Protein AF-A0A1H4I1F1-F1 (afdb_monomer)

Solvent-accessible surface area (backbone atoms only — not comparable to full-atom values): 6611 Å² total; per-residue (Å²): 130,93,67,50,47,36,55,33,91,93,43,53,32,33,29,26,36,40,43,76,42,53,74,73,55,25,76,73,68,71,41,71,58,38,76,41,90,90,38,71,73,50,68,54,80,73,62,98,83,57,52,71,68,57,35,30,52,50,23,48,30,43,24,76,19,47,60,28,50,54,22,51,50,49,41,54,72,62,42,50,80,84,53,94,46,76,69,62,38,50,68,86,60,53,72,68,59,54,52,50,39,52,51,49,29,48,56,23,43,60,58,23,54,62,70,75,111

Foldseek 3Di:
DDWQWDADPVQLQWIFTKDQDDPVVCVVPVDRIDTDPVGTLDGQDDDPPDDPVVSSLVNHLCNVQVLLSVLVVLLCVLAPPVDPDNVVRCVPDDPVSNVVSVVSNVVSVVVSVVVND

Secondary structure (DSSP, 8-state):
---EEEEETTEEEEEEEEEEPPHHHHHHH--SEEEEEEEEEEE----SS--HHHHHHHHHHHHH-HHHHHHHHHHHHHS-TT-S-HHHHHTT--HHHHHHHHHHHHHHHHHHHGGG-

Radius of gyration: 16.87 Å; Cα contacts (8 Å, |Δi|>4): 139; chains: 1; bounding box: 48×29×38 Å

Structure (mmCIF, N/CA/C/O backbone):
data_AF-A0A1H4I1F1-F1
#
_entry.id   AF-A0A1H4I1F1-F1
#
loop_
_atom_site.group_PDB
_atom_site.id
_atom_site.type_symbol
_atom_site.label_atom_id
_atom_site.label_alt_id
_atom_site.label_comp_id
_atom_site.label_asym_id
_atom_site.label_entity_id
_atom_site.label_seq_id
_atom_site.pdbx_PDB_ins_code
_atom_site.Cartn_x
_atom_site.Cartn_y
_atom_site.Cartn_z
_atom_site.occupancy
_atom_site.B_iso_or_equiv
_atom_site.auth_seq_id
_atom_site.auth_comp_id
_atom_site.auth_asym_id
_atom_site.auth_atom_id
_atom_site.pdbx_PDB_model_num
ATOM 1 N N . MET A 1 1 ? -7.412 4.371 -10.820 1.00 49.28 1 MET A N 1
ATOM 2 C CA . MET A 1 1 ? -8.470 3.915 -9.893 1.00 49.28 1 MET A CA 1
ATOM 3 C C . MET A 1 1 ? -8.018 4.366 -8.514 1.00 49.28 1 MET A C 1
ATOM 5 O O . MET A 1 1 ? -6.940 3.947 -8.122 1.00 49.28 1 MET A O 1
ATOM 9 N N . ASN A 1 2 ? -8.732 5.278 -7.847 1.00 67.88 2 ASN A N 1
ATOM 10 C CA . ASN A 1 2 ? -8.312 5.761 -6.524 1.00 67.88 2 ASN A CA 1
ATOM 11 C C . ASN A 1 2 ? -8.571 4.650 -5.502 1.00 67.88 2 ASN A C 1
ATOM 13 O O . ASN A 1 2 ? -9.716 4.231 -5.329 1.00 67.88 2 ASN A O 1
ATOM 17 N N . ILE A 1 3 ? -7.508 4.126 -4.896 1.00 80.00 3 ILE A N 1
ATOM 18 C CA . ILE A 1 3 ? -7.590 3.149 -3.812 1.00 80.00 3 ILE A CA 1
ATOM 19 C C . ILE A 1 3 ? -7.435 3.880 -2.478 1.00 80.00 3 ILE A C 1
ATOM 21 O O . ILE A 1 3 ? -6.558 4.727 -2.336 1.00 80.00 3 ILE A O 1
ATOM 25 N N . THR A 1 4 ? -8.287 3.547 -1.514 1.00 87.44 4 THR A N 1
ATOM 26 C CA . THR A 1 4 ? -8.152 3.981 -0.120 1.00 87.44 4 THR A CA 1
ATOM 27 C C . THR A 1 4 ? -7.622 2.796 0.677 1.00 87.44 4 THR A C 1
ATOM 29 O O . THR A 1 4 ? -8.123 1.678 0.520 1.00 87.44 4 THR A O 1
ATOM 32 N N . LEU A 1 5 ? -6.593 3.021 1.488 1.00 89.75 5 LEU A N 1
ATOM 33 C CA . LEU A 1 5 ? -5.875 1.983 2.222 1.00 89.75 5 LEU A CA 1
ATOM 34 C C . LEU A 1 5 ? -5.906 2.271 3.724 1.00 89.75 5 LEU A C 1
ATOM 36 O O . LEU A 1 5 ? -6.024 3.419 4.144 1.00 89.75 5 LEU A O 1
ATOM 40 N N . CYS A 1 6 ? -5.771 1.223 4.527 1.00 90.06 6 CYS A N 1
ATOM 41 C CA . CYS A 1 6 ? -5.571 1.320 5.969 1.00 90.06 6 CYS A CA 1
ATOM 42 C C . CYS A 1 6 ? -4.644 0.208 6.462 1.00 90.06 6 CYS A C 1
ATOM 44 O O . CYS A 1 6 ? -4.439 -0.798 5.781 1.00 90.06 6 CYS A O 1
ATOM 46 N N . VAL A 1 7 ? -4.121 0.369 7.672 1.00 91.38 7 VAL A N 1
ATOM 47 C CA . VAL A 1 7 ? -3.367 -0.677 8.367 1.00 91.38 7 VAL A CA 1
ATOM 48 C C . VAL A 1 7 ? -4.336 -1.577 9.140 1.00 91.38 7 VAL A C 1
ATOM 50 O O . VAL A 1 7 ? -5.319 -1.101 9.707 1.00 91.38 7 VAL A O 1
ATOM 53 N N . ASN A 1 8 ? -4.082 -2.884 9.159 1.00 90.75 8 ASN A N 1
ATOM 54 C CA . ASN A 1 8 ? -4.872 -3.838 9.932 1.00 90.75 8 ASN A CA 1
ATOM 55 C C . ASN A 1 8 ? -4.636 -3.631 11.438 1.00 90.75 8 ASN A C 1
ATOM 57 O O . ASN A 1 8 ? -3.534 -3.844 11.941 1.00 90.75 8 ASN A O 1
ATOM 61 N N . ASN A 1 9 ? -5.694 -3.296 12.180 1.00 86.25 9 ASN A N 1
ATOM 62 C CA . ASN A 1 9 ? -5.624 -3.051 13.626 1.00 86.25 9 ASN A CA 1
ATOM 63 C C . ASN A 1 9 ? -5.100 -4.250 14.436 1.00 86.25 9 ASN A C 1
ATOM 65 O O . ASN A 1 9 ? -4.489 -4.064 15.484 1.00 86.25 9 ASN A O 1
ATOM 69 N N . ASN A 1 10 ? -5.331 -5.480 13.967 1.00 87.62 10 ASN A N 1
ATOM 70 C CA . ASN A 1 10 ? -4.880 -6.692 14.658 1.00 87.62 10 ASN A CA 1
ATOM 71 C C . ASN A 1 10 ? -3.446 -7.086 14.275 1.00 87.62 10 ASN A C 1
ATOM 73 O O . ASN A 1 10 ? -2.791 -7.832 15.002 1.00 87.62 10 ASN A O 1
ATOM 77 N N . LYS A 1 11 ? -2.972 -6.621 13.117 1.00 90.62 11 LYS A N 1
ATOM 78 C CA . LYS A 1 11 ? -1.657 -6.932 12.559 1.00 90.62 11 LYS A CA 1
ATOM 79 C C . LYS A 1 11 ? -1.097 -5.682 11.875 1.00 90.62 11 LYS A C 1
ATOM 81 O O . LYS A 1 11 ? -1.235 -5.545 10.661 1.00 90.62 11 LYS A O 1
ATOM 86 N N . PRO A 1 12 ? -0.452 -4.780 12.631 1.00 89.25 12 PRO A N 1
ATOM 87 C CA . PRO A 1 12 ? -0.116 -3.430 12.173 1.00 89.25 12 PRO A CA 1
ATOM 88 C C . PRO A 1 12 ? 0.997 -3.346 11.106 1.00 89.25 12 PRO A C 1
ATOM 90 O O . PRO A 1 12 ? 1.511 -2.270 10.828 1.00 89.25 12 PRO A O 1
ATOM 93 N N . THR A 1 13 ? 1.356 -4.468 10.482 1.00 90.31 13 THR A N 1
ATOM 94 C CA . THR A 1 13 ? 2.248 -4.569 9.315 1.00 90.31 13 THR A CA 1
ATOM 95 C C . THR A 1 13 ? 1.508 -4.980 8.035 1.00 90.31 13 THR A C 1
ATOM 97 O O . THR A 1 13 ? 2.096 -5.002 6.953 1.00 90.31 13 THR A O 1
ATOM 100 N N . GLU A 1 14 ? 0.221 -5.326 8.133 1.00 92.38 14 GLU A N 1
ATOM 101 C CA . GLU A 1 14 ? -0.635 -5.673 7.000 1.00 92.38 14 GLU A CA 1
ATOM 102 C C . GLU A 1 14 ? -1.429 -4.444 6.539 1.00 92.38 14 GLU A C 1
ATOM 104 O O . GLU A 1 14 ? -2.065 -3.756 7.340 1.00 92.38 14 GLU A O 1
ATOM 109 N N . ILE A 1 15 ? -1.426 -4.199 5.230 1.00 90.81 15 ILE A N 1
ATOM 110 C CA . ILE A 1 15 ? -2.156 -3.107 4.584 1.00 90.81 15 ILE A CA 1
ATOM 111 C C . ILE A 1 15 ? -3.387 -3.698 3.901 1.00 90.81 15 ILE A C 1
ATOM 113 O O . ILE A 1 15 ? -3.288 -4.647 3.118 1.00 90.81 15 ILE A O 1
ATOM 117 N N . GLN A 1 16 ? -4.551 -3.125 4.180 1.00 92.38 16 GLN A N 1
ATOM 118 C CA . GLN A 1 16 ? -5.843 -3.558 3.661 1.00 92.38 16 GLN A CA 1
ATOM 119 C C . GLN A 1 16 ? -6.491 -2.458 2.830 1.00 92.38 16 GL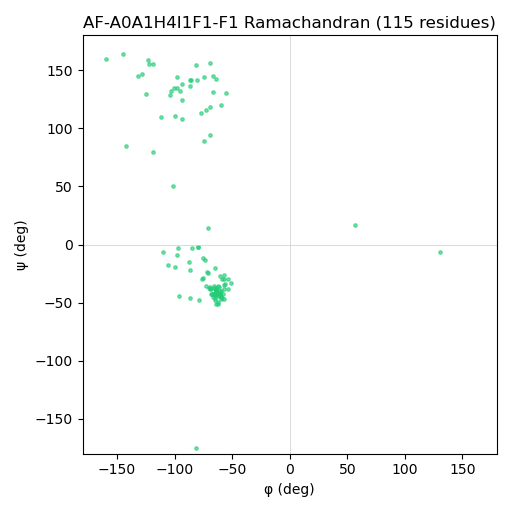N A C 1
ATOM 121 O O . GLN A 1 16 ? -6.229 -1.266 3.012 1.00 92.38 16 GLN A O 1
ATOM 126 N N . ARG A 1 17 ? -7.374 -2.862 1.919 1.00 90.88 17 ARG A N 1
ATOM 127 C CA . ARG A 1 17 ? -8.206 -1.918 1.182 1.00 90.88 17 ARG A CA 1
ATOM 128 C C . ARG A 1 17 ? -9.398 -1.493 2.036 1.00 90.88 17 ARG A C 1
ATOM 130 O O . ARG A 1 17 ? -10.040 -2.307 2.701 1.00 90.88 17 ARG A O 1
ATOM 137 N N . MET A 1 18 ? -9.736 -0.214 1.935 1.00 89.38 18 MET A N 1
ATOM 138 C CA . MET A 1 18 ? -10.999 0.317 2.421 1.00 89.38 18 MET A CA 1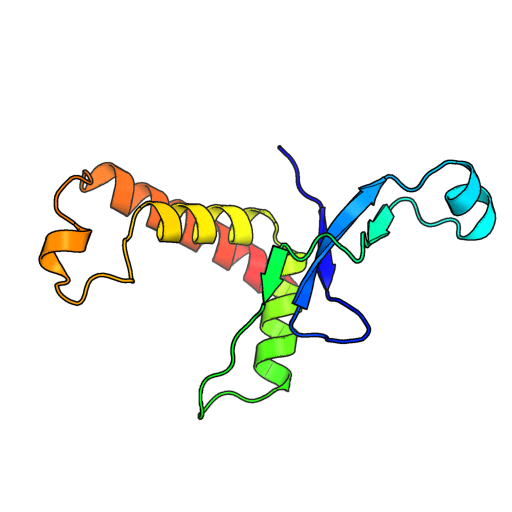
ATOM 139 C C . MET A 1 18 ? -12.006 0.438 1.279 1.00 89.38 18 MET A C 1
ATOM 141 O O . MET A 1 18 ? -11.661 0.766 0.137 1.00 89.38 18 MET A O 1
ATOM 145 N N . VAL A 1 19 ? -13.270 0.189 1.597 1.00 90.06 19 VAL A N 1
ATOM 146 C CA . VAL A 1 19 ? -14.399 0.421 0.693 1.00 90.06 19 VAL A CA 1
ATOM 147 C C . VAL A 1 19 ? -15.395 1.358 1.349 1.00 90.06 19 VAL A C 1
ATOM 149 O O . VAL A 1 19 ? -15.412 1.488 2.574 1.00 90.06 19 VAL A O 1
ATOM 152 N N . LEU A 1 20 ? -16.221 1.999 0.523 1.00 90.00 20 LEU A N 1
ATOM 153 C CA . LEU A 1 20 ? -17.354 2.769 1.015 1.00 90.00 20 LEU A CA 1
ATOM 154 C C . LEU A 1 20 ? -18.226 1.874 1.888 1.00 90.00 20 LEU A C 1
ATOM 156 O O . LEU A 1 20 ? -18.575 0.750 1.510 1.00 90.00 20 LEU A O 1
ATOM 160 N N . THR A 1 21 ? -18.545 2.375 3.069 1.00 90.19 21 THR A N 1
ATOM 161 C CA . THR A 1 21 ? -19.392 1.656 4.009 1.00 90.19 21 THR A CA 1
ATOM 162 C C . THR A 1 21 ? -20.805 1.546 3.443 1.00 90.19 21 THR A C 1
ATOM 164 O O . THR A 1 21 ? -21.290 2.457 2.768 1.00 90.19 21 THR A O 1
ATOM 167 N N . THR A 1 22 ? -21.491 0.432 3.705 1.00 88.62 22 THR A N 1
ATOM 168 C CA . THR A 1 22 ? -22.897 0.306 3.301 1.00 88.62 22 THR A CA 1
ATOM 169 C C . THR A 1 22 ? -23.778 1.237 4.145 1.00 88.62 22 THR A C 1
ATOM 171 O O . THR A 1 22 ? -23.390 1.592 5.267 1.00 88.62 22 THR A O 1
ATOM 174 N N . PRO A 1 23 ? -24.967 1.636 3.655 1.00 91.38 23 PRO A N 1
ATOM 175 C CA . PRO A 1 23 ? -25.862 2.522 4.399 1.00 91.38 23 PRO A CA 1
ATOM 176 C C . PRO A 1 23 ? -26.185 2.025 5.817 1.00 91.38 23 PRO A C 1
ATOM 178 O O . PRO A 1 23 ? -26.223 2.821 6.753 1.00 91.38 23 PRO A O 1
ATOM 181 N N . GLU A 1 24 ? -26.365 0.717 5.998 1.00 91.00 24 GLU A N 1
ATOM 182 C CA . GLU A 1 24 ? -26.719 0.091 7.279 1.00 91.00 24 GLU A CA 1
ATOM 183 C C . GLU A 1 24 ? -25.582 0.218 8.301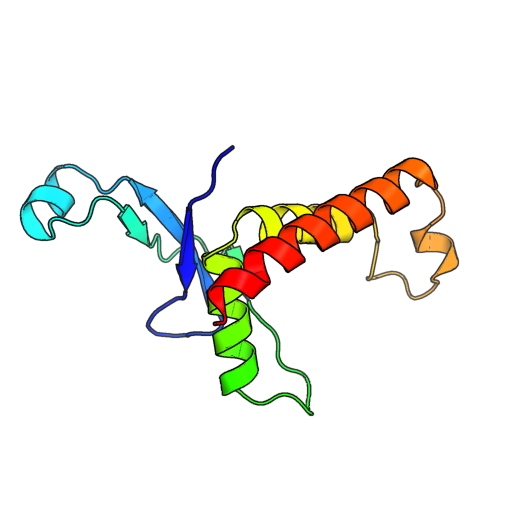 1.00 91.00 24 GLU A C 1
ATOM 185 O O . GLU A 1 24 ? -25.785 0.587 9.462 1.00 91.00 24 GLU A O 1
ATOM 190 N N . VAL A 1 25 ? -24.353 -0.046 7.856 1.00 86.81 25 VAL A N 1
ATOM 191 C CA . VAL A 1 25 ? -23.171 0.047 8.715 1.00 86.81 25 VAL A CA 1
ATOM 192 C C . VAL A 1 25 ? -22.835 1.512 8.999 1.00 86.81 25 VAL A C 1
ATOM 194 O O . VAL A 1 25 ? -22.462 1.838 10.127 1.00 86.81 25 VAL A O 1
ATOM 197 N N . PHE A 1 26 ? -23.034 2.419 8.036 1.00 89.88 26 PHE A N 1
ATOM 198 C CA . PHE A 1 26 ? -22.845 3.856 8.244 1.00 89.88 26 PHE A CA 1
ATOM 19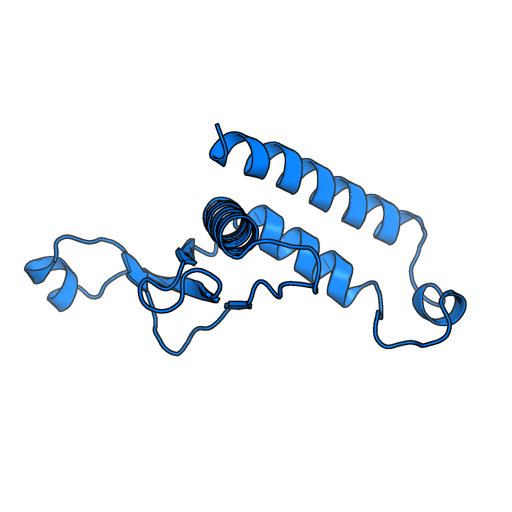9 C C . PHE A 1 26 ? -23.810 4.422 9.292 1.00 89.88 26 PHE A C 1
ATOM 201 O O . PHE A 1 26 ? -23.389 5.180 10.164 1.00 89.88 26 PHE A O 1
ATOM 208 N N . GLN A 1 27 ? -25.089 4.030 9.265 1.00 91.31 27 GLN A N 1
ATOM 209 C CA . GLN A 1 27 ? -26.067 4.463 10.272 1.00 91.31 27 GLN A CA 1
ATOM 210 C C . GLN A 1 27 ? -25.623 4.121 11.701 1.00 91.31 27 GLN A C 1
ATOM 212 O O . GLN A 1 27 ? -25.878 4.896 12.625 1.00 91.31 27 GLN A O 1
ATOM 217 N N . THR A 1 28 ? -24.922 2.998 11.856 1.00 91.56 28 THR A N 1
ATOM 218 C CA . THR A 1 28 ? -24.468 2.480 13.150 1.00 91.56 28 THR A CA 1
ATOM 219 C C . THR A 1 28 ? -23.119 3.063 13.575 1.00 91.56 28 THR A C 1
ATOM 221 O O . THR A 1 28 ? -22.952 3.474 14.718 1.00 91.56 28 THR A O 1
ATOM 224 N N . THR A 1 29 ? -22.146 3.106 12.663 1.00 86.19 29 THR A N 1
ATOM 225 C CA . THR A 1 29 ? -20.741 3.427 12.979 1.00 86.19 29 THR A CA 1
ATOM 226 C C . THR A 1 29 ? -20.355 4.867 12.670 1.00 86.19 29 THR A C 1
ATOM 228 O O . THR A 1 29 ? -19.354 5.346 13.190 1.00 86.19 29 THR A O 1
ATOM 231 N N . ARG A 1 30 ? -21.129 5.551 11.816 1.00 89.81 30 ARG A N 1
ATOM 232 C CA . ARG A 1 30 ? -20.824 6.879 11.255 1.00 89.81 30 ARG A CA 1
ATOM 233 C C . ARG A 1 30 ? -19.486 6.965 10.508 1.00 89.81 30 ARG A C 1
ATOM 235 O O . ARG A 1 30 ? -19.028 8.065 10.222 1.00 89.81 30 ARG A O 1
ATOM 242 N N . ASN A 1 31 ? -18.903 5.828 10.135 1.00 85.75 31 ASN A N 1
ATOM 243 C CA . ASN A 1 31 ? -17.674 5.768 9.350 1.00 85.75 31 ASN A CA 1
ATOM 244 C C . ASN A 1 31 ? -18.003 5.664 7.861 1.00 85.75 31 ASN A C 1
ATOM 246 O O . ASN A 1 31 ? -18.700 4.737 7.454 1.00 85.75 31 ASN A O 1
ATOM 250 N N . GLU A 1 32 ? -17.484 6.579 7.042 1.00 86.50 32 GLU A N 1
ATOM 251 C CA . GLU A 1 32 ? -17.692 6.590 5.581 1.00 86.50 32 GLU A CA 1
ATOM 252 C C . GLU A 1 32 ? -16.960 5.465 4.842 1.00 86.50 32 GLU A C 1
ATOM 254 O O . GLU A 1 32 ? -17.385 5.047 3.763 1.00 86.50 32 GLU A O 1
ATOM 259 N N . TYR A 1 33 ? -15.885 4.954 5.444 1.00 88.56 33 TYR A N 1
ATOM 260 C CA . TYR A 1 33 ? -15.104 3.849 4.913 1.00 88.56 33 TYR A CA 1
ATOM 261 C C . TYR A 1 33 ? -14.916 2.760 5.963 1.00 88.56 33 TYR A C 1
ATOM 263 O O . TYR A 1 33 ? -14.751 3.046 7.151 1.00 88.56 33 TYR A O 1
ATOM 271 N N . GLN A 1 34 ? -14.862 1.511 5.505 1.00 89.56 34 GLN A N 1
ATOM 272 C CA . GLN A 1 34 ? -14.535 0.360 6.342 1.00 89.56 34 GLN A CA 1
ATOM 273 C C . GLN A 1 34 ? -13.469 -0.530 5.690 1.00 89.56 34 GLN A C 1
ATOM 275 O O . GLN A 1 34 ? -13.462 -0.674 4.460 1.00 89.56 34 GLN A O 1
ATOM 280 N N . PRO A 1 35 ? -12.569 -1.130 6.491 1.00 89.50 35 PRO A N 1
ATOM 281 C CA . PRO A 1 35 ? -11.636 -2.134 5.999 1.00 89.50 35 PRO A CA 1
ATOM 282 C C . PRO A 1 35 ? -12.399 -3.365 5.506 1.00 89.50 35 PRO A C 1
ATOM 284 O O . PRO A 1 35 ? -13.378 -3.784 6.124 1.00 89.50 35 PRO A O 1
ATOM 287 N N . VAL A 1 36 ? -11.931 -3.975 4.418 1.00 87.44 36 VAL A N 1
ATOM 288 C CA . VAL A 1 36 ? -12.427 -5.284 3.973 1.00 87.44 36 VAL A CA 1
ATOM 289 C C . VAL A 1 36 ? -11.427 -6.351 4.432 1.00 87.44 36 VAL A C 1
ATOM 291 O O . VAL A 1 36 ? -10.319 -6.391 3.889 1.00 87.44 36 VAL A O 1
ATOM 294 N N . PRO A 1 37 ? -11.772 -7.223 5.400 1.00 74.44 37 PRO A N 1
ATOM 295 C CA . PRO A 1 37 ? -10.820 -8.168 5.994 1.00 74.44 37 PRO A CA 1
ATOM 296 C C . PRO A 1 37 ? -10.143 -9.104 4.984 1.00 74.44 37 PRO A C 1
ATOM 298 O O . PRO A 1 37 ? -8.964 -9.413 5.122 1.00 74.44 37 PRO A O 1
ATOM 301 N N . GLU A 1 3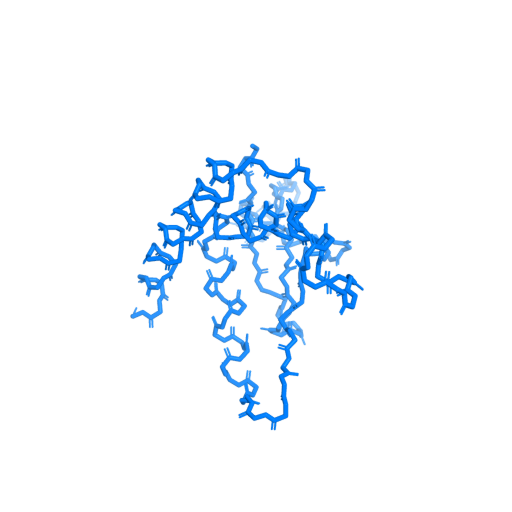8 ? -10.866 -9.510 3.940 1.00 80.44 38 GLU A N 1
ATOM 302 C CA . GLU A 1 38 ? -10.366 -10.405 2.884 1.00 80.44 38 GLU A CA 1
ATOM 303 C C . GLU A 1 38 ? -9.508 -9.684 1.826 1.00 80.44 38 GLU A C 1
ATOM 305 O O . GLU A 1 38 ? -8.989 -10.308 0.905 1.00 80.44 38 GLU A O 1
ATOM 310 N N . SER A 1 39 ? -9.338 -8.363 1.940 1.00 84.69 39 SER A N 1
ATOM 311 C CA . SER A 1 39 ? -8.654 -7.527 0.946 1.00 84.69 39 SER A CA 1
ATOM 312 C C . SER A 1 39 ? -7.220 -7.169 1.343 1.00 84.69 39 SER A C 1
ATOM 314 O O . SER A 1 39 ? -6.822 -6.003 1.323 1.00 84.69 39 SER A O 1
ATOM 316 N N . LEU A 1 40 ? -6.421 -8.168 1.720 1.00 87.81 40 LEU A N 1
ATOM 317 C CA . LEU A 1 40 ? -4.998 -7.941 1.968 1.00 87.81 40 LEU A CA 1
ATOM 318 C C . LEU A 1 40 ? -4.332 -7.402 0.690 1.00 87.81 40 LEU A C 1
ATOM 320 O O . LEU A 1 40 ? -4.365 -8.043 -0.360 1.00 87.81 40 LEU A O 1
ATOM 324 N N . VAL A 1 41 ? -3.750 -6.207 0.784 1.00 88.00 41 VAL A N 1
ATOM 325 C CA . VAL A 1 41 ? -3.106 -5.513 -0.340 1.00 88.00 41 VAL A CA 1
ATOM 326 C C . VAL A 1 41 ? -1.605 -5.766 -0.346 1.00 88.00 41 VAL A C 1
ATOM 328 O O . VAL A 1 41 ? -1.029 -6.012 -1.407 1.00 88.00 41 VAL A O 1
ATOM 331 N N . ALA A 1 42 ? -0.976 -5.674 0.824 1.00 86.25 42 ALA A N 1
ATOM 332 C CA . ALA A 1 42 ? 0.453 -5.882 1.008 1.00 86.25 42 ALA A CA 1
ATOM 333 C C . ALA A 1 42 ? 0.773 -6.198 2.474 1.00 86.25 42 ALA A C 1
ATOM 335 O O . ALA A 1 42 ? 0.012 -5.852 3.381 1.00 86.25 42 ALA A O 1
ATOM 336 N N . THR A 1 43 ? 1.935 -6.804 2.692 1.00 89.38 43 THR A N 1
ATOM 337 C CA . THR A 1 43 ? 2.520 -7.014 4.016 1.00 89.38 43 THR A CA 1
ATOM 338 C C . THR A 1 43 ? 3.913 -6.408 4.022 1.00 89.38 43 THR A C 1
ATOM 340 O O . THR A 1 43 ? 4.713 -6.677 3.127 1.00 89.38 43 THR A O 1
ATOM 343 N N . VAL A 1 44 ? 4.206 -5.586 5.027 1.00 87.19 44 VAL A N 1
ATOM 34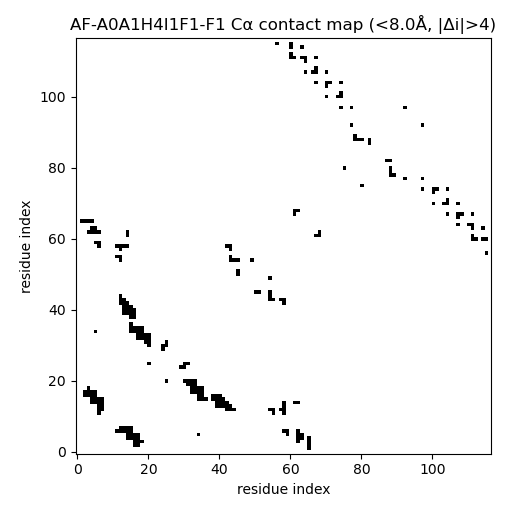4 C CA . VAL A 1 44 ? 5.567 -5.105 5.260 1.00 87.19 44 VAL A CA 1
ATOM 345 C C . VAL A 1 44 ? 6.353 -6.236 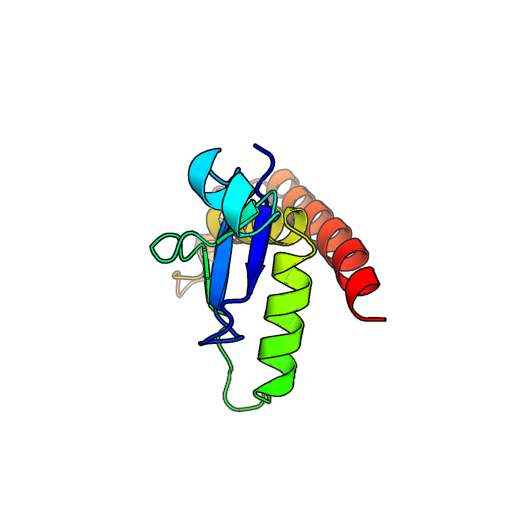5.914 1.00 87.19 44 VAL A C 1
ATOM 347 O O . VAL A 1 44 ? 6.052 -6.655 7.034 1.00 87.19 44 VAL A O 1
ATOM 350 N N . HIS A 1 45 ? 7.335 -6.762 5.186 1.00 85.25 45 HIS A N 1
ATOM 351 C CA . HIS A 1 45 ? 8.246 -7.782 5.690 1.00 85.25 45 HIS A CA 1
ATOM 352 C C . HIS A 1 45 ? 9.420 -7.118 6.411 1.00 85.25 45 HIS A C 1
ATOM 354 O O . HIS A 1 45 ? 9.973 -6.142 5.915 1.00 85.25 45 HIS A O 1
ATOM 360 N N . MET A 1 46 ? 9.789 -7.664 7.569 1.00 84.50 46 MET A N 1
ATOM 361 C CA . MET A 1 46 ? 10.977 -7.255 8.319 1.00 84.50 46 MET A CA 1
ATOM 362 C C . MET A 1 46 ? 12.150 -8.150 7.942 1.00 84.50 46 MET A C 1
ATOM 364 O O . MET A 1 46 ? 11.991 -9.373 7.858 1.00 84.50 46 MET A O 1
ATOM 368 N N . ASP A 1 47 ? 13.323 -7.553 7.765 1.00 81.56 47 ASP A N 1
ATOM 369 C CA . ASP A 1 47 ? 14.575 -8.301 7.800 1.00 81.56 47 ASP A CA 1
ATOM 370 C C . ASP A 1 47 ? 15.042 -8.546 9.253 1.00 81.56 47 ASP A C 1
ATOM 372 O O . ASP A 1 47 ? 14.341 -8.250 10.220 1.00 81.56 47 ASP A O 1
ATOM 376 N N . GLN A 1 48 ? 16.228 -9.136 9.419 1.00 79.38 48 GLN A N 1
ATOM 377 C CA . GLN A 1 48 ? 16.786 -9.468 10.738 1.00 79.38 48 GLN A CA 1
ATOM 378 C C . GLN A 1 48 ? 17.294 -8.241 11.523 1.00 79.38 48 GLN A C 1
ATOM 380 O O . GLN A 1 48 ? 17.589 -8.362 12.710 1.00 79.38 48 GLN A O 1
ATOM 385 N N . HIS A 1 49 ? 17.439 -7.090 10.865 1.00 81.56 49 HIS A N 1
ATOM 386 C CA . HIS A 1 49 ? 18.025 -5.864 11.410 1.00 81.56 49 HIS A CA 1
ATOM 387 C C . HIS A 1 49 ? 16.974 -4.788 11.711 1.00 81.56 49 HIS A C 1
ATOM 389 O O . HIS A 1 49 ? 17.264 -3.854 12.457 1.00 81.56 49 HIS A O 1
ATOM 395 N N . GLN A 1 50 ? 15.772 -4.911 11.149 1.00 83.19 50 GLN A N 1
ATOM 396 C CA . GLN A 1 50 ? 14.675 -3.969 11.335 1.00 83.19 50 GLN A CA 1
ATOM 397 C C . GLN A 1 50 ? 13.855 -4.264 12.590 1.00 83.19 50 GLN A C 1
ATOM 399 O O . GLN A 1 50 ? 13.550 -5.410 12.933 1.00 83.19 50 GLN A O 1
ATOM 404 N N . SER A 1 51 ? 13.447 -3.195 13.266 1.00 87.62 51 SER A N 1
ATOM 405 C CA . SER A 1 51 ? 12.533 -3.276 14.397 1.00 87.62 51 SER A CA 1
ATOM 406 C C . SER A 1 51 ? 11.075 -3.388 13.942 1.00 87.62 51 SER A C 1
ATOM 408 O O . SER A 1 51 ? 10.668 -2.896 12.887 1.00 87.62 51 SER A O 1
ATOM 410 N N . LYS A 1 52 ? 10.243 -3.982 14.803 1.00 87.88 52 LYS A N 1
ATOM 411 C CA . LYS A 1 52 ? 8.788 -4.048 14.601 1.00 87.88 52 LYS A CA 1
ATOM 412 C C . LYS A 1 52 ? 8.156 -2.665 14.453 1.00 87.88 52 LYS A C 1
ATOM 414 O O . LYS A 1 52 ? 7.272 -2.483 13.626 1.00 87.88 52 LYS A O 1
ATOM 419 N N . GLU A 1 53 ? 8.635 -1.696 15.226 1.00 89.56 53 GLU A N 1
ATOM 420 C CA . GLU A 1 53 ? 8.138 -0.320 15.192 1.00 89.56 53 GLU A CA 1
ATOM 421 C C . GLU A 1 53 ? 8.396 0.351 13.833 1.00 89.56 53 GLU A C 1
ATOM 423 O O . GLU A 1 53 ? 7.530 1.051 13.311 1.00 89.56 53 GLU A O 1
ATOM 428 N N . GLU A 1 54 ? 9.558 0.112 13.222 1.00 88.12 54 GLU A N 1
ATOM 429 C CA . GLU A 1 54 ? 9.869 0.631 11.886 1.00 88.12 54 GLU A CA 1
ATOM 430 C C . GLU A 1 54 ? 8.950 0.033 10.820 1.00 88.12 54 GLU A C 1
ATOM 432 O O . GLU A 1 54 ? 8.428 0.767 9.981 1.00 88.12 54 GLU A O 1
ATOM 437 N N . ALA A 1 55 ? 8.682 -1.273 10.879 1.00 87.88 55 ALA A N 1
ATOM 438 C CA . ALA A 1 55 ? 7.769 -1.922 9.940 1.00 87.88 55 ALA A CA 1
ATOM 439 C C . ALA A 1 55 ? 6.327 -1.404 10.059 1.00 87.88 55 ALA A C 1
ATOM 441 O O . ALA A 1 55 ? 5.657 -1.199 9.046 1.00 87.88 55 ALA A O 1
ATOM 442 N N . GLU A 1 56 ? 5.860 -1.147 11.282 1.00 90.50 56 GLU A N 1
ATOM 443 C CA . GLU A 1 56 ? 4.546 -0.545 11.530 1.00 90.50 56 GLU A CA 1
ATOM 444 C C . GLU A 1 56 ? 4.475 0.889 10.979 1.00 90.50 56 GLU A C 1
ATOM 446 O O . GLU A 1 56 ? 3.510 1.244 10.299 1.00 90.50 56 GLU A O 1
ATOM 451 N N . LYS A 1 57 ? 5.525 1.699 11.179 1.00 87.75 57 LYS A N 1
ATOM 452 C CA . LYS A 1 57 ? 5.613 3.050 10.596 1.00 87.75 57 LYS A CA 1
ATOM 453 C C . LYS A 1 57 ? 5.574 3.013 9.071 1.00 87.75 57 LYS A C 1
ATOM 455 O O . LYS A 1 57 ? 4.845 3.795 8.462 1.00 87.75 57 LYS A O 1
ATOM 460 N N . ILE A 1 58 ? 6.303 2.084 8.452 1.00 86.56 58 ILE A N 1
ATOM 461 C CA . ILE A 1 58 ? 6.282 1.895 6.997 1.00 86.56 58 ILE A CA 1
ATOM 462 C C . ILE A 1 58 ? 4.869 1.532 6.527 1.00 86.56 58 ILE A C 1
ATOM 464 O O . ILE A 1 58 ? 4.383 2.122 5.563 1.00 86.56 58 ILE A O 1
ATOM 468 N N . ALA A 1 59 ? 4.176 0.624 7.221 1.00 88.38 59 ALA A N 1
ATOM 469 C CA . ALA A 1 59 ? 2.811 0.241 6.867 1.00 88.38 59 ALA A CA 1
ATOM 470 C C . ALA A 1 59 ? 1.840 1.435 6.929 1.00 88.38 59 ALA A C 1
ATOM 472 O O . ALA A 1 59 ? 1.024 1.609 6.021 1.00 88.38 59 ALA A O 1
ATOM 473 N N . VAL A 1 60 ? 1.964 2.291 7.952 1.00 88.50 60 VAL A N 1
ATOM 474 C CA . VAL A 1 60 ? 1.168 3.523 8.090 1.00 88.50 60 VAL A CA 1
ATOM 475 C C . VAL A 1 60 ? 1.437 4.486 6.936 1.00 88.50 60 VAL A C 1
ATOM 477 O O . VAL A 1 60 ? 0.494 4.947 6.294 1.00 88.50 60 VAL A O 1
ATOM 480 N N . VAL A 1 61 ? 2.708 4.746 6.630 1.00 86.69 61 VAL A N 1
ATOM 481 C CA . VAL A 1 61 ? 3.115 5.636 5.534 1.00 86.69 61 VAL A CA 1
ATOM 482 C C . VAL A 1 61 ? 2.601 5.120 4.185 1.00 86.69 61 VAL A C 1
ATOM 484 O O . VAL A 1 61 ? 2.043 5.883 3.397 1.00 86.69 61 VAL A O 1
ATOM 487 N N . MET A 1 62 ? 2.710 3.814 3.931 1.00 84.81 62 MET A N 1
ATOM 488 C CA . MET A 1 62 ? 2.199 3.193 2.706 1.00 84.81 62 MET A CA 1
ATOM 489 C C . MET A 1 62 ? 0.669 3.252 2.600 1.00 84.81 62 MET A C 1
ATOM 491 O O . MET A 1 62 ? 0.143 3.449 1.505 1.00 84.81 62 MET A O 1
ATOM 495 N N . ALA A 1 63 ? -0.054 3.094 3.712 1.00 86.38 63 ALA A N 1
ATOM 496 C CA . ALA A 1 63 ? -1.509 3.225 3.727 1.00 86.38 63 ALA A CA 1
ATOM 497 C C . ALA A 1 63 ? -1.962 4.684 3.518 1.00 86.38 63 ALA A C 1
ATOM 499 O O . ALA A 1 63 ? -2.941 4.931 2.815 1.00 86.38 63 ALA A O 1
ATOM 500 N N . ALA A 1 64 ? -1.229 5.647 4.084 1.00 83.81 64 ALA A N 1
ATOM 501 C CA . ALA A 1 64 ? -1.496 7.077 3.934 1.00 83.81 64 ALA A CA 1
ATOM 502 C C . ALA A 1 64 ? -1.157 7.612 2.530 1.00 83.81 64 ALA A C 1
ATOM 504 O O . ALA A 1 64 ? -1.750 8.596 2.086 1.00 83.81 64 ALA A O 1
ATOM 505 N N . ALA A 1 65 ? -0.256 6.940 1.804 1.00 84.38 65 ALA A N 1
ATOM 506 C CA . ALA A 1 65 ? 0.143 7.292 0.446 1.00 84.38 65 ALA A CA 1
ATOM 507 C C . ALA A 1 65 ? -0.178 6.172 -0.569 1.00 84.38 65 ALA A C 1
ATOM 509 O O . ALA A 1 65 ? 0.722 5.461 -1.021 1.00 84.38 65 ALA A O 1
ATOM 510 N N . PRO A 1 66 ? -1.439 6.042 -1.028 1.00 80.69 66 PRO A N 1
ATOM 511 C CA . PRO A 1 66 ? -1.825 5.069 -2.058 1.00 80.69 66 PRO A CA 1
ATOM 512 C C . PRO A 1 66 ? -1.001 5.149 -3.351 1.00 80.69 66 PRO A C 1
ATOM 514 O O . PRO A 1 66 ? -0.789 4.151 -4.041 1.00 80.69 66 PRO A O 1
ATOM 517 N N . GLU A 1 67 ? -0.513 6.345 -3.679 1.00 81.94 67 GLU A N 1
ATOM 518 C CA . GLU A 1 67 ? 0.366 6.601 -4.822 1.00 81.94 67 GLU A CA 1
ATOM 519 C C . GLU A 1 67 ? 1.691 5.833 -4.701 1.00 81.94 67 GLU A C 1
ATOM 521 O O . GLU A 1 67 ? 2.180 5.301 -5.698 1.00 81.94 67 GLU A O 1
ATOM 526 N N . LEU A 1 68 ? 2.228 5.699 -3.481 1.00 80.69 68 LEU A N 1
ATOM 527 C CA . LEU A 1 68 ? 3.455 4.951 -3.205 1.00 80.69 68 LEU A CA 1
ATOM 528 C C . LEU A 1 68 ? 3.252 3.459 -3.463 1.00 80.69 68 LEU A C 1
ATOM 530 O O . LEU A 1 68 ? 4.084 2.831 -4.114 1.00 80.69 68 LEU A O 1
ATOM 534 N N . TYR A 1 69 ? 2.116 2.900 -3.037 1.00 78.94 69 TYR A N 1
ATOM 535 C CA . TYR A 1 69 ? 1.767 1.513 -3.350 1.00 78.94 69 TYR A CA 1
ATOM 536 C C . TYR A 1 69 ? 1.731 1.264 -4.866 1.00 78.94 69 TYR A C 1
ATOM 538 O O . TYR A 1 69 ? 2.308 0.291 -5.355 1.00 78.94 69 TYR A O 1
ATOM 546 N N . HIS A 1 70 ? 1.083 2.148 -5.628 1.00 79.50 70 HIS A N 1
ATOM 547 C CA . HIS A 1 70 ? 1.010 2.011 -7.083 1.00 79.50 70 HIS A CA 1
ATOM 548 C C . HIS A 1 70 ? 2.377 2.125 -7.755 1.00 79.50 70 HIS A C 1
ATOM 550 O O . HIS A 1 70 ? 2.663 1.364 -8.683 1.00 79.50 70 HIS A O 1
ATOM 556 N N . ALA A 1 71 ? 3.219 3.041 -7.282 1.00 80.19 71 ALA A N 1
ATOM 557 C CA . ALA A 1 71 ? 4.559 3.232 -7.807 1.00 80.19 71 ALA A CA 1
ATOM 558 C C . ALA A 1 71 ? 5.446 2.002 -7.557 1.00 80.19 71 ALA A C 1
ATOM 560 O O . ALA A 1 71 ? 6.015 1.450 -8.499 1.00 80.19 71 ALA A O 1
ATOM 561 N N . LEU A 1 72 ? 5.453 1.485 -6.323 1.00 78.00 72 LEU A N 1
ATOM 562 C CA . LEU A 1 72 ? 6.198 0.279 -5.955 1.00 78.00 72 LEU A CA 1
ATOM 563 C C . LEU A 1 72 ? 5.692 -0.964 -6.688 1.00 78.00 72 LEU A C 1
ATOM 565 O O . LEU A 1 72 ? 6.491 -1.771 -7.152 1.00 78.00 72 LEU A O 1
ATOM 569 N N . ARG A 1 73 ? 4.375 -1.107 -6.862 1.00 77.50 73 ARG A N 1
ATOM 570 C CA . ARG A 1 73 ? 3.803 -2.202 -7.657 1.00 77.50 73 ARG A CA 1
ATOM 571 C C . ARG A 1 73 ? 4.178 -2.093 -9.134 1.00 77.50 73 ARG A C 1
ATOM 573 O O . ARG A 1 73 ? 4.396 -3.110 -9.781 1.00 77.50 73 ARG A O 1
ATOM 580 N N . THR A 1 74 ? 4.262 -0.876 -9.667 1.00 77.94 74 THR A N 1
ATOM 581 C CA . THR A 1 74 ? 4.728 -0.642 -11.040 1.00 77.94 74 THR A CA 1
ATOM 582 C C . THR A 1 74 ? 6.194 -1.041 -11.175 1.00 77.94 74 THR A C 1
ATOM 584 O O . THR A 1 74 ? 6.521 -1.788 -12.090 1.00 77.94 74 THR A O 1
ATOM 587 N N . LEU A 1 75 ? 7.050 -0.638 -10.231 1.00 78.00 75 LEU A N 1
ATOM 588 C CA . LEU A 1 75 ? 8.446 -1.080 -10.185 1.00 78.00 75 LEU A CA 1
ATOM 589 C C . LEU A 1 75 ? 8.568 -2.601 -10.073 1.00 78.00 75 LEU A C 1
ATOM 591 O O . LEU A 1 75 ? 9.326 -3.186 -10.831 1.00 78.00 75 LEU A O 1
ATOM 595 N N . HIS A 1 76 ? 7.798 -3.243 -9.194 1.00 76.81 76 HIS A N 1
ATOM 596 C CA . HIS A 1 76 ? 7.787 -4.700 -9.035 1.00 76.81 76 HIS A CA 1
ATOM 597 C C . HIS A 1 76 ? 7.323 -5.438 -10.297 1.00 76.81 76 HIS A C 1
ATOM 599 O O . HIS A 1 76 ? 7.788 -6.529 -10.585 1.00 76.81 76 HIS A O 1
ATOM 605 N N . ASN A 1 77 ? 6.373 -4.881 -11.048 1.00 74.50 77 ASN A N 1
ATOM 606 C CA . ASN A 1 77 ? 5.912 -5.504 -12.291 1.00 74.50 77 ASN A CA 1
ATOM 607 C C . ASN A 1 77 ? 6.911 -5.333 -13.439 1.00 74.50 77 ASN A C 1
ATOM 609 O O . ASN A 1 77 ? 6.910 -6.142 -14.361 1.00 74.50 77 ASN A O 1
ATOM 613 N N . LEU A 1 78 ? 7.689 -4.251 -13.418 1.00 74.81 78 LEU A N 1
ATOM 614 C CA . LEU A 1 78 ? 8.722 -4.001 -14.415 1.00 74.81 78 LEU A CA 1
ATOM 615 C C . LEU A 1 78 ? 9.962 -4.836 -14.101 1.00 74.81 78 LEU A C 1
ATOM 617 O O . LEU A 1 78 ? 10.481 -5.505 -14.980 1.00 74.81 78 LEU A O 1
ATOM 621 N N . LEU A 1 79 ? 10.409 -4.827 -12.850 1.00 73.38 79 LEU A N 1
ATOM 622 C CA . LEU A 1 79 ? 11.614 -5.509 -12.411 1.00 73.38 79 LEU A CA 1
ATOM 623 C C . LEU A 1 79 ? 11.260 -6.902 -11.893 1.00 73.38 79 LEU A C 1
ATOM 625 O O . LEU A 1 79 ? 10.706 -7.053 -10.805 1.00 73.38 79 LEU A O 1
ATOM 629 N N . ASP A 1 80 ? 11.624 -7.927 -12.656 1.00 66.94 80 ASP A N 1
ATOM 630 C CA . ASP A 1 80 ? 11.640 -9.294 -12.151 1.00 66.94 80 ASP A CA 1
ATOM 631 C C . ASP A 1 80 ? 12.757 -9.474 -11.107 1.00 66.94 80 ASP A C 1
ATOM 633 O O . ASP A 1 80 ? 13.918 -9.738 -11.431 1.00 66.94 80 ASP A O 1
ATOM 637 N N . PHE A 1 81 ? 12.385 -9.322 -9.836 1.00 64.75 81 PHE A N 1
ATOM 638 C CA . PHE A 1 81 ? 13.252 -9.570 -8.682 1.00 64.75 81 PHE A CA 1
ATOM 639 C C . PHE A 1 81 ? 13.386 -11.061 -8.326 1.00 64.75 81 PHE A C 1
ATOM 641 O O . PHE A 1 81 ? 14.090 -11.393 -7.372 1.00 64.75 81 PHE A O 1
ATOM 648 N N . SER A 1 82 ? 12.699 -11.959 -9.044 1.00 61.91 82 SER A N 1
ATOM 649 C CA . SER A 1 82 ? 12.828 -13.410 -8.866 1.00 61.91 82 SER A CA 1
ATOM 650 C C . SER A 1 82 ? 13.950 -14.018 -9.712 1.00 61.91 82 SER A C 1
ATOM 652 O O . SER A 1 82 ? 14.395 -15.131 -9.425 1.00 61.91 82 SER A O 1
ATOM 654 N N . SER A 1 83 ? 14.448 -13.269 -10.700 1.00 60.19 83 SER A N 1
ATOM 655 C CA . SER A 1 83 ? 15.629 -13.646 -11.468 1.00 60.19 83 SER A CA 1
ATOM 656 C C . SER A 1 83 ? 16.885 -13.632 -10.593 1.00 60.19 83 SER A C 1
ATOM 658 O O . SER A 1 83 ? 17.188 -12.657 -9.903 1.00 60.19 83 SER A O 1
ATOM 660 N N . SER A 1 84 ? 17.659 -14.715 -10.660 1.00 61.69 84 SER A N 1
ATOM 661 C CA . SER A 1 84 ? 19.012 -14.779 -10.099 1.00 61.69 84 SER A CA 1
ATOM 662 C C . SER A 1 84 ? 20.053 -14.034 -10.944 1.00 61.69 84 SER A C 1
ATOM 664 O O . SER A 1 84 ? 21.179 -13.852 -10.481 1.00 61.69 84 SER A O 1
ATOM 666 N N . ASP A 1 85 ? 19.698 -13.625 -12.167 1.00 58.00 85 ASP A N 1
ATOM 667 C CA . ASP A 1 85 ? 20.554 -12.859 -13.070 1.00 58.00 85 ASP A CA 1
ATOM 668 C C . ASP A 1 85 ? 20.005 -11.426 -13.254 1.00 58.00 85 ASP A C 1
ATOM 670 O O . ASP A 1 85 ? 18.975 -11.232 -13.913 1.00 58.00 85 ASP A O 1
ATOM 674 N N . PRO A 1 86 ? 20.691 -10.401 -12.712 1.00 57.19 86 PRO A N 1
ATOM 675 C CA . PRO A 1 86 ? 20.294 -9.003 -12.855 1.00 57.19 86 PRO A CA 1
ATOM 676 C C . PRO A 1 86 ? 20.179 -8.545 -14.312 1.00 57.19 86 PRO A C 1
ATOM 678 O O . PRO A 1 86 ? 19.452 -7.597 -14.589 1.00 57.19 86 PRO A O 1
ATOM 681 N N . LEU A 1 87 ? 20.901 -9.174 -15.246 1.00 56.59 87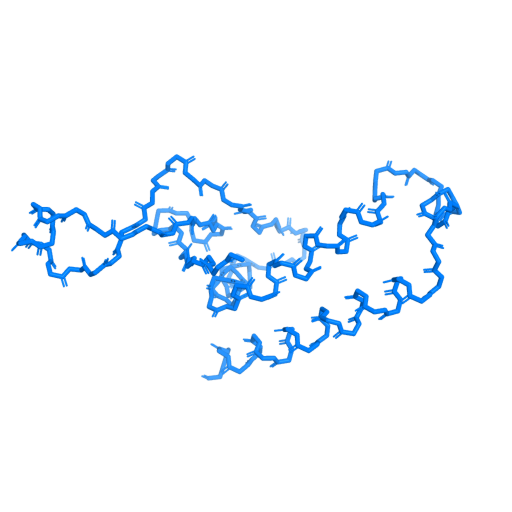 LEU A N 1
ATOM 682 C CA . LEU A 1 87 ? 20.896 -8.792 -16.659 1.00 56.59 87 LEU A CA 1
ATOM 683 C C . LEU A 1 87 ? 19.627 -9.265 -17.380 1.00 56.59 87 LEU A C 1
ATOM 685 O O . LEU A 1 87 ? 19.164 -8.583 -18.29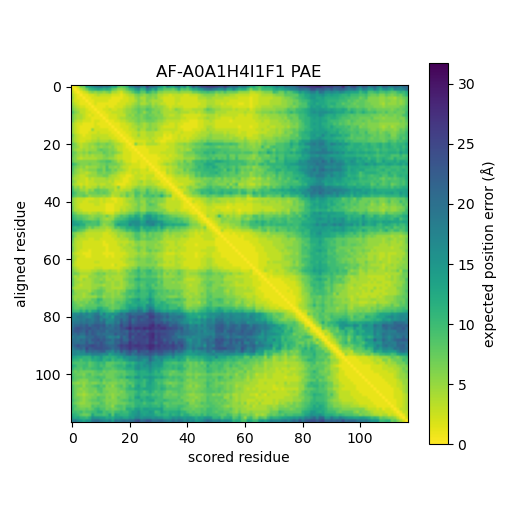6 1.00 56.59 87 LEU A O 1
ATOM 689 N N . GLU A 1 88 ? 19.029 -10.376 -16.942 1.00 54.19 88 GLU A N 1
ATOM 690 C CA . GLU A 1 88 ? 17.749 -10.858 -17.473 1.00 54.19 88 GLU A CA 1
ATOM 691 C C . GLU A 1 88 ? 16.594 -9.936 -17.060 1.00 54.19 88 GLU A C 1
ATOM 693 O O . GLU A 1 88 ? 15.734 -9.628 -17.887 1.00 54.19 88 GLU A O 1
ATOM 698 N N . THR A 1 89 ? 16.638 -9.387 -15.838 1.00 56.53 89 THR A N 1
ATOM 699 C CA . THR A 1 89 ? 15.645 -8.438 -15.300 1.00 56.53 89 THR A CA 1
ATOM 700 C C . THR A 1 89 ? 15.483 -7.178 -16.160 1.00 56.53 89 THR A C 1
ATOM 702 O O . THR A 1 89 ? 14.402 -6.595 -16.211 1.00 56.53 89 THR A O 1
ATOM 705 N N . PHE A 1 90 ? 16.540 -6.748 -16.855 1.00 56.91 90 PHE A N 1
ATOM 706 C CA . PHE A 1 90 ? 16.513 -5.561 -17.719 1.00 56.91 90 PHE A CA 1
ATOM 707 C C . PHE A 1 90 ? 16.304 -5.889 -19.202 1.00 56.91 90 PHE A C 1
ATOM 709 O O . PHE A 1 90 ? 16.081 -4.983 -20.010 1.00 56.91 90 PHE A O 1
ATOM 716 N N . SER A 1 91 ? 16.359 -7.169 -19.578 1.00 54.25 91 SER A N 1
ATOM 717 C CA . SER A 1 91 ? 16.219 -7.604 -20.965 1.00 54.25 91 SER A CA 1
ATOM 718 C C . SER A 1 91 ? 14.753 -7.514 -21.419 1.00 54.25 91 SER A C 1
ATOM 720 O O . SER A 1 91 ? 13.963 -8.437 -21.277 1.00 54.25 91 SER A O 1
ATOM 722 N N . GLY A 1 92 ? 14.360 -6.352 -21.947 1.00 60.75 92 GLY A N 1
ATOM 723 C CA . GLY A 1 92 ? 13.007 -6.112 -22.473 1.00 60.75 92 GLY A CA 1
ATOM 724 C C . GLY A 1 92 ? 12.329 -4.840 -21.969 1.00 60.75 92 GLY A C 1
ATOM 725 O O . GLY A 1 92 ? 11.272 -4.481 -22.480 1.00 60.75 92 GLY A O 1
ATOM 726 N N . LEU A 1 93 ? 12.947 -4.133 -21.023 1.00 66.50 93 LEU A N 1
ATOM 727 C CA . LEU A 1 93 ? 12.479 -2.836 -20.540 1.00 66.50 93 LEU A CA 1
ATOM 728 C C . LEU A 1 93 ? 13.287 -1.717 -21.191 1.00 66.50 93 LEU A C 1
ATOM 730 O O . LEU A 1 93 ? 14.517 -1.780 -21.236 1.00 66.50 93 LEU A O 1
ATOM 734 N N . SER A 1 94 ? 12.625 -0.661 -21.661 1.00 76.19 94 SER A N 1
ATOM 735 C CA . SER A 1 94 ? 13.361 0.528 -22.090 1.00 76.19 94 SER A CA 1
ATOM 736 C C . SER A 1 94 ? 13.881 1.307 -20.877 1.00 76.19 94 SER A C 1
ATOM 738 O O . SER A 1 94 ? 13.205 1.445 -19.855 1.00 76.19 94 SER A O 1
ATOM 740 N N . GLU A 1 95 ? 15.073 1.890 -21.004 1.00 77.44 95 GLU A N 1
ATOM 741 C CA . GLU A 1 95 ? 15.664 2.793 -20.001 1.00 77.44 95 GLU A CA 1
ATOM 742 C C . GLU A 1 95 ? 14.700 3.923 -19.591 1.00 77.44 95 GLU A C 1
ATOM 744 O O . GLU A 1 95 ? 14.658 4.349 -18.434 1.00 77.44 95 GLU A O 1
ATOM 749 N N . VAL A 1 96 ? 13.875 4.375 -20.541 1.00 79.25 96 VAL A N 1
ATOM 750 C CA . VAL A 1 96 ? 12.852 5.407 -20.345 1.00 79.25 96 VAL A CA 1
ATOM 751 C C . VAL A 1 96 ? 11.748 4.933 -19.396 1.00 79.25 96 VAL A C 1
ATOM 753 O O . VAL A 1 96 ? 11.323 5.694 -18.525 1.00 79.25 96 VAL A O 1
ATOM 756 N N . GLU A 1 97 ? 11.284 3.690 -19.530 1.00 75.81 97 GLU A N 1
ATOM 757 C CA . GLU A 1 97 ? 10.244 3.114 -18.665 1.00 75.81 97 GLU A CA 1
ATOM 758 C C . GLU A 1 97 ? 10.750 2.908 -17.240 1.00 75.81 97 GLU A C 1
ATOM 760 O O . GLU A 1 97 ? 10.059 3.266 -16.283 1.00 75.81 97 GLU A O 1
ATOM 765 N N . ILE A 1 98 ? 11.983 2.415 -17.104 1.00 76.06 98 ILE A N 1
ATOM 766 C CA . ILE A 1 98 ? 12.646 2.231 -15.811 1.00 76.06 98 ILE A CA 1
ATOM 767 C C . ILE A 1 98 ? 12.830 3.584 -15.116 1.00 76.06 98 ILE A C 1
ATOM 769 O O . ILE A 1 98 ? 12.399 3.763 -13.975 1.00 76.06 98 ILE A O 1
ATOM 773 N N . SER A 1 99 ? 13.405 4.566 -15.818 1.00 80.69 99 SER A N 1
ATOM 774 C CA . SER A 1 99 ? 13.627 5.913 -15.277 1.00 80.69 99 SER A CA 1
ATOM 775 C C . SER A 1 99 ? 12.320 6.564 -14.833 1.00 80.69 99 SER A C 1
ATOM 777 O O . SER A 1 99 ? 12.241 7.121 -13.739 1.00 80.69 99 SER A O 1
ATOM 779 N N . ARG A 1 100 ? 11.257 6.431 -15.637 1.00 82.00 100 ARG A N 1
ATOM 780 C CA . ARG A 1 100 ? 9.926 6.944 -15.296 1.00 82.00 100 ARG A CA 1
ATOM 781 C C . ARG A 1 100 ? 9.358 6.277 -14.041 1.00 82.00 100 ARG A C 1
ATOM 783 O O . ARG A 1 100 ? 8.815 6.978 -13.189 1.00 82.00 100 ARG A O 1
ATOM 790 N N . ALA A 1 101 ? 9.473 4.956 -13.914 1.00 78.69 101 ALA A N 1
ATOM 791 C CA . ALA A 1 101 ? 8.981 4.229 -12.746 1.00 78.69 101 ALA A CA 1
ATOM 792 C C . ALA A 1 101 ? 9.729 4.628 -11.462 1.00 78.69 101 ALA A C 1
ATOM 794 O O . ALA A 1 101 ? 9.097 4.813 -10.417 1.00 78.69 101 ALA A O 1
ATOM 795 N N . PHE A 1 102 ? 11.045 4.850 -11.546 1.00 80.81 102 PHE A N 1
ATOM 796 C CA . PHE A 1 102 ? 11.828 5.388 -10.432 1.00 80.81 102 PHE A CA 1
ATOM 797 C C . PHE A 1 102 ? 11.424 6.817 -10.067 1.00 80.81 102 PHE A C 1
ATOM 799 O O . PHE A 1 102 ? 11.252 7.097 -8.882 1.00 80.81 102 PHE A O 1
ATOM 806 N N . SER A 1 103 ? 11.211 7.707 -11.045 1.00 85.12 103 SER A N 1
ATOM 807 C CA . SER A 1 103 ? 10.743 9.074 -10.771 1.00 85.12 103 SER A CA 1
ATOM 808 C C . SER A 1 103 ? 9.389 9.082 -10.060 1.00 85.12 103 SER A C 1
ATOM 810 O O . SER A 1 103 ? 9.256 9.726 -9.026 1.00 85.12 103 SER A O 1
ATOM 812 N N . ILE A 1 104 ? 8.417 8.300 -10.545 1.00 84.31 104 ILE A N 1
ATOM 813 C CA . ILE A 1 104 ? 7.091 8.187 -9.912 1.00 84.31 104 ILE A CA 1
ATOM 814 C C . ILE A 1 104 ? 7.215 7.651 -8.479 1.00 84.31 104 ILE A C 1
ATOM 816 O O . ILE A 1 104 ? 6.531 8.129 -7.578 1.00 84.31 104 ILE A O 1
ATOM 820 N N . SER A 1 105 ? 8.099 6.676 -8.257 1.00 81.69 105 SER A N 1
ATOM 821 C CA . SER A 1 105 ? 8.307 6.082 -6.931 1.00 81.69 105 SER A CA 1
ATOM 822 C C . SER A 1 105 ? 8.976 7.040 -5.961 1.00 81.69 105 SER A C 1
ATOM 824 O O . SER A 1 105 ? 8.582 7.092 -4.799 1.00 81.69 105 SER A O 1
ATOM 826 N N . LYS A 1 106 ? 9.936 7.836 -6.438 1.00 83.88 106 LYS A N 1
ATOM 827 C CA . LYS A 1 106 ? 10.562 8.891 -5.647 1.00 83.88 106 LYS A CA 1
ATOM 828 C C . LYS A 1 106 ? 9.547 9.966 -5.261 1.00 83.88 106 LYS A C 1
ATOM 830 O O . LYS A 1 106 ? 9.410 10.249 -4.079 1.00 83.88 106 LYS A O 1
ATOM 835 N N . ASP A 1 107 ? 8.794 10.496 -6.224 1.00 85.56 107 ASP A N 1
ATOM 836 C CA . ASP A 1 107 ? 7.787 11.531 -5.959 1.00 85.56 107 ASP A CA 1
ATOM 837 C C . ASP A 1 107 ? 6.723 11.035 -4.968 1.00 85.56 107 ASP A C 1
ATOM 839 O O . ASP A 1 107 ? 6.292 11.764 -4.071 1.00 85.56 107 ASP A O 1
ATOM 843 N N . ALA A 1 108 ? 6.304 9.774 -5.107 1.00 83.75 108 ALA A N 1
ATOM 844 C CA . ALA A 1 108 ? 5.354 9.161 -4.193 1.00 83.75 108 ALA A CA 1
ATOM 845 C C . ALA A 1 108 ? 5.943 8.953 -2.789 1.00 83.75 108 ALA A C 1
ATOM 847 O O . ALA A 1 108 ? 5.237 9.164 -1.805 1.00 83.75 108 ALA A O 1
ATOM 848 N N . LEU A 1 109 ? 7.223 8.582 -2.680 1.00 82.19 109 LEU A N 1
ATOM 849 C CA . LEU A 1 109 ? 7.923 8.444 -1.402 1.00 82.19 109 LEU A CA 1
ATOM 850 C C . LEU A 1 109 ? 8.108 9.798 -0.709 1.00 82.19 109 LEU A C 1
ATOM 852 O O . LEU A 1 109 ? 7.860 9.899 0.490 1.00 82.19 109 LEU A O 1
ATOM 856 N N . ASP A 1 110 ? 8.477 10.838 -1.456 1.00 83.06 110 ASP A N 1
ATOM 857 C CA . ASP A 1 110 ? 8.638 12.196 -0.934 1.00 83.06 110 ASP A CA 1
ATOM 858 C C . ASP A 1 110 ? 7.314 12.694 -0.329 1.00 83.06 110 ASP A C 1
ATOM 860 O O . ASP A 1 110 ? 7.287 13.176 0.805 1.00 83.06 110 ASP A O 1
ATOM 864 N N . LYS A 1 111 ? 6.183 12.472 -1.012 1.00 81.00 111 LYS A N 1
ATOM 865 C CA . LYS A 1 111 ? 4.851 12.754 -0.449 1.00 81.00 111 LYS A CA 1
ATOM 866 C C . LYS A 1 111 ? 4.528 11.888 0.767 1.00 81.00 111 LYS A C 1
ATOM 868 O O . LYS A 1 111 ? 3.966 12.390 1.735 1.00 81.00 111 LYS A O 1
ATOM 873 N N . ALA A 1 112 ? 4.868 10.601 0.725 1.00 78.56 112 ALA A N 1
ATOM 874 C CA . ALA A 1 112 ? 4.602 9.666 1.812 1.00 78.56 112 ALA A CA 1
ATOM 875 C C . ALA A 1 112 ? 5.375 10.043 3.092 1.00 78.56 112 ALA A C 1
ATOM 877 O O . ALA A 1 112 ? 4.840 9.973 4.197 1.00 78.56 112 ALA A O 1
ATOM 878 N N . SER A 1 113 ? 6.611 10.526 2.942 1.00 75.12 113 SER A N 1
ATOM 879 C CA . SER A 1 113 ? 7.448 10.988 4.053 1.00 75.12 113 SER A CA 1
ATOM 880 C C . SER A 1 113 ? 6.822 12.158 4.825 1.00 75.12 113 SER A C 1
ATOM 882 O O . SER A 1 113 ? 7.020 12.269 6.034 1.00 75.12 113 SER A O 1
ATOM 884 N N . ALA A 1 114 ? 5.979 12.971 4.179 1.00 78.94 114 ALA A N 1
ATOM 885 C CA . ALA A 1 114 ? 5.252 14.050 4.845 1.00 78.94 114 ALA A CA 1
ATOM 886 C C . ALA A 1 114 ? 4.241 13.549 5.895 1.00 78.94 114 ALA A C 1
ATOM 888 O O . ALA A 1 114 ? 3.888 14.307 6.792 1.00 78.94 114 ALA A O 1
ATOM 889 N N . PHE A 1 115 ? 3.810 12.284 5.822 1.00 70.94 115 PHE A N 1
ATOM 890 C CA . PHE A 1 115 ? 2.931 11.654 6.816 1.00 70.94 115 PHE A CA 1
ATOM 891 C C . PHE A 1 115 ? 3.686 11.073 8.022 1.00 70.94 115 PHE A C 1
ATOM 893 O O . PHE A 1 115 ? 3.055 10.539 8.930 1.00 70.94 115 PHE A O 1
ATOM 900 N N . SER A 1 116 ? 5.022 11.136 8.022 1.00 63.38 116 SER A N 1
ATOM 901 C CA . SER A 1 116 ? 5.871 10.616 9.104 1.00 63.38 116 SER A CA 1
ATOM 902 C C . SER A 1 116 ? 6.319 11.678 10.123 1.00 63.38 116 SER A C 1
ATOM 904 O O . SER A 1 116 ? 6.979 11.319 11.098 1.00 63.38 116 SER A O 1
ATOM 906 N N . ASN A 1 117 ? 5.950 12.950 9.904 1.00 49.91 117 ASN A N 1
ATOM 907 C CA . ASN A 1 117 ? 6.275 14.103 10.757 1.00 49.91 117 ASN A CA 1
ATOM 908 C C . ASN A 1 117 ? 5.143 14.469 11.721 1.00 49.91 117 ASN A C 1
ATOM 910 O O . ASN A 1 117 ? 3.968 14.439 11.290 1.00 49.91 117 ASN A O 1
#

Sequence (117 aa):
MNITLCVNNNKPTEIQRMVLTTPEVFQTTRNEYQPVPESLVATVHMDQHQSKEEAEKIAVVMAAAPELYHALRTLHNLLDFSSSDPLETFSGLSEVEISRAFSISKDALDKASAFSN

pLDDT: mean 80.65, std 10.53, range [49.28, 92.38]

Mean predicted aligned error: 8.21 Å